Protein AF-A0A5C4U6T6-F1 (afdb_monomer_lite)

Foldseek 3Di:
DDDDDDDLLLVVCLVPVVVLLVVVVVLAPDPLQEDDPDPPRFFDWDFADQDPHAIKIKGKHKYFDDPVQQVQQVVVVWPAGFGIKIKIKIAGPVQAFDDVSNVLSSVCNNQPVVQCQQWDWDDDGGIIMIIGTAHPVRHGTHGDNVSCPPVNPD

Sequence (154 aa):
MNAPQAVNLPYYLTETYHEELARLRSIIPHPRSLARAQASWRPPVVTLPKVQHQGLRASVTRHRVGPRARAIVHGYGEEELPAYVIAIRMTDPLGARVDTDVAEGWVRALLGNSQVECVHVIGERHAPTFVWLADANYQPLRSPASLFAHASAA

Radius of gyration: 15.63 Å; chains: 1; bounding box: 45×37×40 Å

Organism: NCBI:txid1448266

Secondary structure (DSSP, 8-state):
----TT--HHHHHHHH-HHHHHHHHHHTTSTTTB--S-TT----EEEPPPBTTB--EEEEEEEEPPHHHHHHHHHTT--S---EEEEEEEE-TTSPP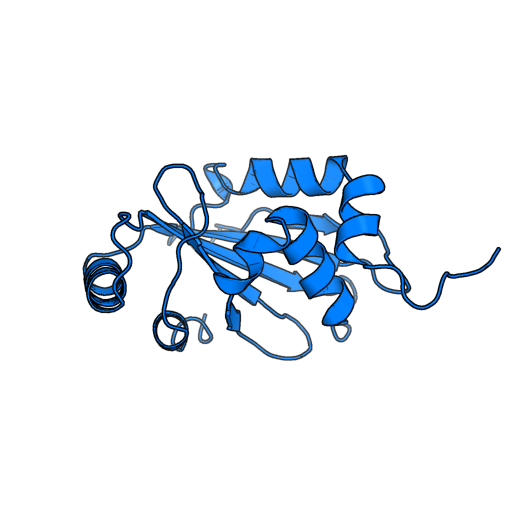PPHHHHHHHHHHHH-TTTGGG-EEES-TT--EEEEEE-TT--EE---GGGGTTGGG-

Structure (mmCIF, N/CA/C/O backbone):
data_AF-A0A5C4U6T6-F1
#
_entry.id   AF-A0A5C4U6T6-F1
#
loop_
_atom_site.group_PDB
_atom_site.id
_atom_site.type_symbol
_atom_site.label_atom_id
_atom_site.label_alt_id
_atom_site.label_comp_id
_atom_site.label_asym_id
_atom_site.label_entity_id
_atom_site.label_seq_id
_atom_site.pdbx_PDB_ins_code
_atom_site.Cartn_x
_atom_site.Cartn_y
_atom_site.Cartn_z
_atom_site.occupancy
_atom_site.B_iso_or_equiv
_atom_site.auth_seq_id
_atom_site.auth_comp_id
_atom_site.auth_asym_id
_atom_site.auth_atom_id
_atom_site.pdbx_PDB_model_num
ATOM 1 N N . MET A 1 1 ? 27.561 -14.707 -13.278 1.00 34.94 1 MET A N 1
ATOM 2 C CA . MET A 1 1 ? 27.725 -15.279 -11.924 1.00 34.94 1 MET A CA 1
ATOM 3 C C . MET A 1 1 ? 26.343 -15.527 -11.351 1.00 34.94 1 MET A C 1
ATOM 5 O O . MET A 1 1 ? 25.449 -14.736 -11.616 1.00 34.94 1 MET A O 1
ATOM 9 N N . ASN A 1 2 ? 26.178 -16.690 -10.728 1.00 33.69 2 ASN A N 1
ATOM 10 C CA . ASN A 1 2 ? 24.938 -17.458 -10.600 1.00 33.69 2 ASN A CA 1
ATOM 11 C C . ASN A 1 2 ? 23.784 -16.703 -9.930 1.00 33.69 2 ASN A C 1
ATOM 13 O O . ASN A 1 2 ? 23.969 -16.117 -8.870 1.00 33.69 2 ASN A O 1
ATOM 17 N N . ALA A 1 3 ? 22.594 -16.776 -10.531 1.00 37.38 3 ALA A N 1
ATOM 18 C CA . ALA A 1 3 ? 21.348 -16.407 -9.873 1.00 37.38 3 ALA A CA 1
ATOM 19 C C . ALA A 1 3 ? 21.047 -17.471 -8.803 1.00 37.38 3 ALA A C 1
ATOM 21 O O . ALA A 1 3 ? 20.860 -18.637 -9.161 1.00 37.38 3 ALA A O 1
ATOM 22 N N . PRO A 1 4 ? 21.045 -17.133 -7.507 1.00 40.94 4 PRO A N 1
ATOM 23 C CA . PRO A 1 4 ? 20.735 -18.111 -6.477 1.00 40.94 4 PRO A CA 1
ATOM 24 C C . PRO A 1 4 ? 19.238 -18.463 -6.531 1.00 40.94 4 PRO A C 1
ATOM 26 O O . PRO A 1 4 ? 18.369 -17.639 -6.241 1.00 40.94 4 PRO A O 1
ATOM 29 N N . GLN A 1 5 ? 18.939 -19.701 -6.930 1.00 46.56 5 GLN A N 1
ATOM 30 C CA . GLN A 1 5 ? 17.623 -20.315 -6.759 1.00 46.56 5 GLN A CA 1
ATOM 31 C C . GLN A 1 5 ? 17.370 -20.545 -5.256 1.00 46.56 5 GLN A C 1
ATOM 33 O O . GLN A 1 5 ? 18.228 -21.080 -4.559 1.00 46.56 5 GLN A O 1
ATOM 38 N N . ALA A 1 6 ? 16.187 -20.120 -4.795 1.00 48.75 6 ALA A N 1
ATOM 39 C CA . ALA A 1 6 ? 15.666 -20.145 -3.418 1.00 48.75 6 ALA A CA 1
ATOM 40 C C . ALA A 1 6 ? 16.250 -19.127 -2.413 1.00 48.75 6 ALA A C 1
ATOM 42 O O . ALA A 1 6 ? 16.320 -19.386 -1.213 1.00 48.75 6 ALA A O 1
ATOM 43 N N . VAL A 1 7 ? 16.610 -17.924 -2.862 1.00 59.38 7 VAL A N 1
ATOM 44 C CA . VAL A 1 7 ? 16.781 -16.794 -1.935 1.00 59.38 7 VAL A CA 1
ATOM 45 C C . VAL A 1 7 ? 15.422 -16.405 -1.361 1.00 59.38 7 VAL A C 1
ATOM 47 O O . VAL A 1 7 ? 14.477 -16.185 -2.115 1.00 59.38 7 VAL A O 1
ATOM 50 N N . ASN A 1 8 ? 15.331 -16.292 -0.031 1.00 85.44 8 ASN A N 1
ATOM 51 C CA . ASN A 1 8 ? 14.238 -15.591 0.642 1.00 85.44 8 ASN A CA 1
ATOM 52 C C . ASN A 1 8 ? 14.223 -14.150 0.110 1.00 85.44 8 ASN A C 1
ATOM 54 O O . ASN A 1 8 ? 14.974 -13.296 0.579 1.00 85.44 8 ASN A O 1
ATOM 58 N N . LEU A 1 9 ? 13.441 -13.917 -0.944 1.00 90.31 9 LEU A N 1
ATOM 59 C CA . LEU A 1 9 ? 13.453 -12.675 -1.703 1.00 90.31 9 LEU A CA 1
ATOM 60 C C . LEU A 1 9 ? 13.256 -11.440 -0.804 1.00 90.31 9 LEU A C 1
ATOM 62 O O . LEU A 1 9 ? 14.061 -10.520 -0.924 1.00 90.31 9 LEU A O 1
ATO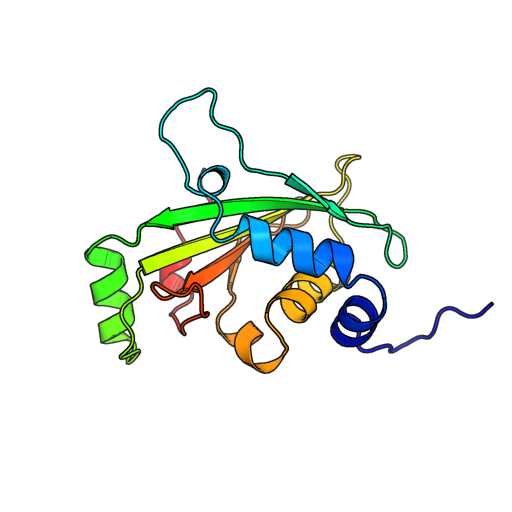M 66 N N . PRO A 1 10 ? 12.308 -11.426 0.156 1.00 91.94 10 PRO A N 1
ATOM 67 C CA . PRO A 1 10 ? 12.206 -10.353 1.146 1.00 91.94 10 PRO A CA 1
ATOM 68 C C . PRO A 1 10 ? 13.513 -10.043 1.890 1.00 91.94 10 PRO A C 1
ATOM 70 O O . PRO A 1 10 ? 13.862 -8.876 2.066 1.00 91.94 10 PRO A O 1
ATOM 73 N N . TYR A 1 11 ? 14.252 -11.074 2.311 1.00 91.88 11 TYR A N 1
ATOM 74 C CA . TYR A 1 11 ? 15.529 -10.899 3.006 1.00 91.88 11 TYR A CA 1
ATOM 75 C C . TYR A 1 11 ? 16.573 -10.255 2.088 1.00 91.88 11 TYR A C 1
ATOM 77 O O . TYR A 1 11 ? 17.160 -9.237 2.441 1.00 91.88 11 TYR A O 1
ATOM 85 N N . TYR A 1 12 ? 16.728 -10.768 0.866 1.00 92.94 12 TYR A N 1
ATOM 86 C CA . TYR A 1 12 ? 17.643 -10.182 -0.118 1.00 92.94 12 TYR A CA 1
ATOM 87 C C . TYR A 1 12 ? 17.315 -8.728 -0.451 1.00 92.94 12 TYR A C 1
ATOM 89 O O . TYR A 1 12 ? 18.223 -7.903 -0.546 1.00 92.94 12 TYR A O 1
ATOM 97 N N . LEU A 1 13 ? 16.029 -8.401 -0.597 1.00 95.00 13 LEU A N 1
ATOM 98 C CA . LEU A 1 13 ? 15.591 -7.029 -0.840 1.00 95.00 13 LEU A CA 1
ATOM 99 C C . LEU A 1 13 ? 15.922 -6.111 0.339 1.00 95.00 13 LEU A C 1
ATOM 101 O O . LEU A 1 13 ? 16.357 -4.984 0.120 1.00 95.00 13 LEU A O 1
ATOM 105 N N . THR A 1 14 ? 15.752 -6.604 1.568 1.00 93.94 14 THR A N 1
ATOM 106 C CA . THR A 1 14 ? 16.069 -5.860 2.797 1.00 93.94 14 THR A CA 1
ATOM 107 C C . THR A 1 14 ? 17.555 -5.523 2.884 1.00 93.94 14 THR A C 1
ATOM 109 O O . THR A 1 14 ? 17.899 -4.375 3.159 1.00 93.94 14 THR A O 1
ATOM 112 N N . GLU A 1 15 ? 18.420 -6.494 2.590 1.00 93.75 15 GLU A N 1
ATOM 113 C CA . GLU A 1 15 ? 19.877 -6.320 2.627 1.00 93.75 15 GLU A CA 1
ATOM 114 C C . GLU A 1 15 ? 20.400 -5.458 1.466 1.00 93.75 15 GLU A C 1
ATOM 116 O O . GLU A 1 15 ? 21.317 -4.657 1.633 1.00 93.75 15 GLU A O 1
ATOM 121 N N . THR A 1 16 ? 19.812 -5.599 0.274 1.00 95.88 16 THR A N 1
ATOM 122 C CA . THR A 1 16 ? 20.366 -5.002 -0.954 1.00 95.88 16 THR A CA 1
ATOM 123 C C . THR A 1 16 ? 19.811 -3.608 -1.243 1.00 95.88 16 THR A C 1
ATOM 125 O O . THR A 1 16 ? 20.555 -2.733 -1.677 1.00 95.88 16 THR A O 1
ATOM 128 N N . TYR A 1 17 ? 18.517 -3.378 -1.000 1.00 96.19 17 TYR A N 1
ATOM 129 C CA . TYR A 1 17 ? 17.790 -2.185 -1.461 1.00 96.19 17 TYR A CA 1
ATOM 130 C C . TYR A 1 17 ? 17.222 -1.364 -0.298 1.00 96.19 17 TYR A C 1
ATOM 132 O O . TYR A 1 17 ? 16.049 -0.974 -0.264 1.00 96.19 17 TYR A O 1
ATOM 140 N N . HIS A 1 18 ? 18.069 -1.123 0.702 1.00 94.88 18 HIS A N 1
ATOM 141 C CA . HIS A 1 18 ? 17.706 -0.402 1.919 1.00 94.88 18 HIS A CA 1
ATOM 142 C C . HIS A 1 18 ? 17.252 1.041 1.643 1.00 94.88 18 HIS A C 1
ATOM 144 O O . HIS A 1 18 ? 16.343 1.531 2.318 1.00 94.88 18 HIS A O 1
ATOM 150 N N . GLU A 1 19 ? 17.822 1.716 0.640 1.00 96.31 19 GLU A N 1
ATOM 151 C CA . GLU A 1 19 ? 17.445 3.087 0.277 1.00 96.31 19 GLU A CA 1
ATOM 152 C C . GLU A 1 19 ? 16.027 3.162 -0.301 1.00 96.31 19 GLU A C 1
ATOM 154 O O . GLU A 1 19 ? 15.244 4.045 0.067 1.00 96.31 19 GLU A O 1
ATOM 159 N N . GLU A 1 20 ? 15.654 2.233 -1.180 1.00 96.94 20 GLU A N 1
ATOM 160 C CA . GLU A 1 20 ? 14.315 2.180 -1.765 1.00 96.94 20 GLU A CA 1
ATOM 161 C C . GLU A 1 20 ? 13.261 1.800 -0.731 1.00 96.94 20 GLU A C 1
ATOM 163 O O . GLU A 1 20 ? 12.180 2.400 -0.703 1.00 96.94 20 GLU A O 1
ATOM 168 N N . LEU A 1 21 ? 13.590 0.870 0.167 1.00 97.19 21 LEU A N 1
ATOM 169 C CA . LEU A 1 21 ? 12.733 0.533 1.300 1.00 97.19 21 LEU A CA 1
ATOM 170 C C . LEU A 1 21 ? 12.569 1.730 2.245 1.00 97.19 21 LEU A C 1
ATOM 172 O O . LEU A 1 21 ? 11.444 2.051 2.626 1.00 97.19 21 LEU A O 1
ATOM 176 N N . ALA A 1 22 ? 13.644 2.454 2.570 1.00 96.31 22 ALA A N 1
ATOM 177 C CA . ALA A 1 22 ? 13.572 3.678 3.373 1.00 96.31 22 ALA A CA 1
ATOM 178 C C . ALA A 1 22 ? 12.738 4.774 2.685 1.00 96.31 22 ALA A C 1
ATOM 180 O O . ALA A 1 22 ? 11.952 5.480 3.330 1.00 96.31 22 ALA A O 1
ATOM 181 N N . ARG A 1 23 ? 12.835 4.888 1.356 1.00 97.00 23 ARG A N 1
ATOM 182 C CA . ARG A 1 23 ? 12.013 5.810 0.564 1.00 97.00 23 ARG A CA 1
ATOM 183 C C . ARG A 1 23 ? 10.534 5.431 0.612 1.00 97.00 23 ARG A C 1
ATOM 185 O O . ARG A 1 23 ? 9.700 6.301 0.848 1.00 97.00 23 ARG A O 1
ATOM 192 N N . LEU A 1 24 ? 10.194 4.153 0.449 1.00 97.06 24 LEU A N 1
ATOM 193 C CA . LEU A 1 24 ? 8.815 3.678 0.596 1.00 97.06 24 LEU A CA 1
ATOM 194 C C . LEU A 1 24 ? 8.274 3.944 2.008 1.00 97.06 24 LEU A C 1
ATOM 196 O O . LEU A 1 24 ? 7.189 4.516 2.140 1.00 97.06 24 LEU A O 1
ATOM 200 N N . ARG A 1 25 ? 9.050 3.618 3.053 1.00 96.12 25 ARG A N 1
ATOM 201 C CA . ARG A 1 25 ? 8.677 3.878 4.457 1.00 96.12 25 ARG A CA 1
ATOM 202 C C . ARG A 1 25 ? 8.423 5.358 4.716 1.00 96.12 25 ARG A C 1
ATOM 204 O O . ARG A 1 25 ? 7.425 5.690 5.345 1.00 96.12 25 ARG A O 1
ATOM 211 N N . SER A 1 26 ? 9.273 6.250 4.206 1.00 97.19 26 SER A N 1
ATOM 212 C CA . SER A 1 26 ? 9.117 7.699 4.416 1.00 97.19 26 SER A CA 1
ATOM 213 C C . SER A 1 26 ? 7.938 8.306 3.645 1.00 97.19 26 SER A C 1
ATOM 215 O O . SER A 1 26 ? 7.359 9.301 4.086 1.00 97.19 26 SER A O 1
ATOM 217 N N . ILE A 1 27 ? 7.518 7.697 2.531 1.00 97.44 27 ILE A N 1
ATOM 218 C CA . ILE A 1 27 ? 6.351 8.149 1.763 1.00 97.44 27 ILE A CA 1
ATOM 219 C C . ILE A 1 27 ? 5.031 7.853 2.483 1.00 97.44 27 ILE A C 1
ATOM 221 O O . ILE A 1 27 ? 4.104 8.659 2.379 1.00 97.44 27 ILE A O 1
ATOM 225 N N . ILE A 1 28 ? 4.924 6.742 3.218 1.00 97.00 28 ILE A N 1
ATOM 226 C CA . ILE A 1 28 ? 3.695 6.360 3.936 1.00 97.00 28 ILE A CA 1
ATOM 227 C C . ILE A 1 28 ? 3.158 7.506 4.819 1.00 97.00 28 ILE A C 1
ATOM 229 O O . ILE A 1 28 ? 2.022 7.936 4.586 1.00 97.00 28 ILE A O 1
ATOM 233 N N . PRO A 1 29 ? 3.934 8.083 5.759 1.00 97.12 29 PRO A N 1
ATOM 234 C CA . PRO A 1 29 ? 3.467 9.181 6.602 1.00 97.12 29 PRO A CA 1
ATOM 235 C C . PRO A 1 29 ? 3.399 10.532 5.875 1.00 97.12 29 PRO A C 1
ATOM 237 O O . PRO A 1 29 ? 2.794 11.479 6.388 1.00 97.12 29 PRO A O 1
ATOM 240 N N . HIS A 1 30 ? 3.982 10.652 4.679 1.00 96.50 30 HIS A N 1
ATOM 241 C CA . HIS A 1 30 ? 4.085 11.918 3.959 1.00 96.50 30 HIS A CA 1
ATOM 242 C C . HIS A 1 30 ? 2.698 12.499 3.594 1.00 96.50 30 HIS A C 1
ATOM 244 O O . HIS A 1 30 ? 1.780 11.762 3.225 1.00 96.50 30 HIS A O 1
ATOM 250 N N . PRO A 1 31 ? 2.476 13.829 3.619 1.00 94.44 31 PRO A N 1
ATOM 251 C CA . PRO A 1 31 ? 1.172 14.418 3.275 1.00 94.44 31 PRO A CA 1
ATOM 252 C C . PRO A 1 31 ? 0.688 14.139 1.844 1.00 94.44 31 PRO A C 1
ATOM 254 O O . PRO A 1 31 ? -0.504 14.251 1.564 1.00 94.44 31 PRO A O 1
ATOM 257 N N . ARG A 1 32 ? 1.603 13.799 0.925 1.00 94.44 32 ARG A N 1
ATOM 258 C CA . ARG A 1 32 ? 1.259 13.461 -0.470 1.00 94.44 32 ARG A CA 1
ATOM 259 C C . ARG A 1 32 ? 0.639 12.077 -0.628 1.00 94.44 32 ARG A C 1
ATOM 261 O O . ARG A 1 32 ? -0.099 11.900 -1.590 1.00 94.44 32 ARG A O 1
ATOM 268 N N . SER A 1 33 ? 0.922 11.129 0.268 1.00 96.38 33 SER A N 1
ATOM 269 C CA . SER A 1 33 ? 0.291 9.805 0.211 1.00 96.38 33 SER A CA 1
ATOM 270 C C . SER A 1 33 ? -1.189 9.877 0.585 1.00 96.38 33 SER A C 1
ATOM 272 O O . SER A 1 33 ? -1.966 9.043 0.136 1.00 96.38 33 SER A O 1
ATOM 274 N N . LEU A 1 34 ? -1.599 10.877 1.381 1.00 97.06 34 LEU A N 1
ATOM 275 C CA . LEU A 1 34 ? -2.992 11.051 1.776 1.00 97.06 34 LEU A CA 1
ATOM 276 C C . LEU A 1 34 ? -3.844 11.407 0.558 1.00 97.06 34 LEU A C 1
ATOM 278 O O . LEU A 1 34 ? -3.665 12.478 -0.031 1.00 97.06 34 LEU A O 1
ATOM 282 N N . ALA A 1 35 ? -4.768 10.511 0.215 1.00 94.25 35 ALA A N 1
ATOM 283 C CA . ALA A 1 35 ? -5.663 10.666 -0.916 1.00 94.25 35 ALA A CA 1
ATOM 284 C C . ALA A 1 35 ? -6.527 11.919 -0.781 1.00 94.25 35 ALA A C 1
ATOM 286 O O . ALA A 1 35 ? -7.043 12.237 0.295 1.00 94.25 35 ALA A O 1
ATOM 287 N N . ARG A 1 36 ? -6.675 12.637 -1.894 1.00 91.75 36 ARG A N 1
ATOM 288 C CA . ARG A 1 36 ? -7.449 13.877 -1.978 1.00 91.75 36 ARG A CA 1
ATOM 289 C C . ARG A 1 36 ? -8.500 13.734 -3.065 1.00 91.75 36 ARG A C 1
ATOM 291 O O . ARG A 1 36 ? -8.224 13.161 -4.110 1.00 91.75 36 ARG A O 1
ATOM 298 N N . ALA A 1 37 ? -9.669 14.328 -2.843 1.00 86.62 37 ALA A N 1
ATOM 299 C CA . ALA A 1 37 ? -10.765 14.322 -3.813 1.00 86.62 37 ALA A CA 1
ATOM 300 C C . ALA A 1 37 ? -10.484 15.167 -5.075 1.00 86.62 37 ALA A C 1
ATOM 302 O O . ALA A 1 37 ? -11.246 15.131 -6.033 1.00 86.62 37 ALA A O 1
ATOM 303 N N . GLN A 1 38 ? -9.405 15.955 -5.087 1.00 91.00 38 GLN A N 1
ATOM 304 C CA . GLN A 1 38 ? -9.066 16.818 -6.213 1.00 91.00 38 GLN A CA 1
ATOM 305 C C . GLN A 1 38 ? -8.588 15.997 -7.421 1.00 91.00 38 GLN A C 1
ATOM 307 O O . GLN A 1 38 ? -7.636 15.229 -7.311 1.00 91.00 38 GLN A O 1
ATOM 312 N N . ALA A 1 39 ? -9.165 16.244 -8.600 1.00 83.56 39 ALA A N 1
ATOM 313 C CA . ALA A 1 39 ? -8.864 15.504 -9.833 1.00 83.56 39 ALA A CA 1
ATOM 314 C C . ALA A 1 39 ? -7.389 15.564 -10.288 1.00 83.56 39 ALA A C 1
ATOM 316 O O . ALA A 1 39 ? -6.903 14.662 -10.971 1.00 83.56 39 ALA A O 1
ATOM 317 N N . SER A 1 40 ? -6.651 16.616 -9.922 1.00 90.06 40 SER A N 1
ATOM 318 C CA . SER A 1 40 ? -5.221 16.761 -10.233 1.00 90.06 40 SER A CA 1
ATOM 319 C C . SER A 1 40 ? -4.306 16.000 -9.273 1.00 90.06 40 SER A C 1
ATOM 321 O O . SER A 1 40 ? -3.111 15.872 -9.546 1.00 90.06 40 SER A O 1
ATOM 323 N N . TRP A 1 41 ? -4.829 15.494 -8.152 1.00 92.25 41 TRP A N 1
ATOM 324 C CA . TRP A 1 41 ? -4.016 14.760 -7.195 1.00 92.25 41 TRP A CA 1
ATOM 325 C C . TRP A 1 41 ? -3.486 13.469 -7.827 1.00 92.25 41 TRP A C 1
ATOM 327 O O . TRP A 1 41 ? -4.178 12.772 -8.573 1.00 92.25 41 TRP A O 1
ATOM 337 N N . ARG A 1 42 ? -2.216 13.174 -7.553 1.00 92.44 42 ARG A N 1
ATOM 338 C CA . ARG A 1 42 ? -1.536 11.956 -7.990 1.00 92.44 42 ARG A CA 1
ATOM 339 C C . ARG A 1 42 ? -0.773 11.369 -6.808 1.00 92.44 42 ARG A C 1
ATOM 341 O O . ARG A 1 42 ? -0.117 12.135 -6.089 1.00 92.44 42 ARG A O 1
ATOM 348 N N . PRO A 1 43 ? -0.821 10.042 -6.621 1.00 94.81 43 PRO A N 1
ATOM 349 C CA . PRO A 1 43 ? -0.066 9.398 -5.564 1.00 94.81 43 PRO A CA 1
ATOM 350 C C . PRO A 1 43 ? 1.443 9.570 -5.784 1.00 94.81 43 PRO A C 1
ATOM 352 O O . PRO A 1 43 ? 1.898 9.611 -6.931 1.00 94.81 43 PRO A O 1
ATOM 355 N N . PRO A 1 44 ? 2.248 9.677 -4.714 1.00 97.44 44 PRO A N 1
ATOM 356 C CA . PRO A 1 44 ? 3.693 9.530 -4.818 1.00 97.44 44 PRO A CA 1
ATOM 357 C C . PRO A 1 44 ? 4.048 8.140 -5.364 1.00 97.44 44 PRO A C 1
ATOM 359 O O . PRO A 1 44 ? 3.434 7.140 -4.989 1.00 97.44 44 PRO A O 1
ATOM 362 N N . VAL A 1 45 ? 5.049 8.095 -6.244 1.00 97.44 45 VAL A N 1
ATOM 363 C CA . VAL A 1 45 ? 5.519 6.873 -6.902 1.00 97.44 45 VAL A CA 1
ATOM 364 C C . VAL A 1 45 ? 7.004 6.685 -6.624 1.00 97.44 45 VAL A C 1
ATOM 366 O O . VAL A 1 45 ? 7.781 7.632 -6.746 1.00 97.44 45 VAL A O 1
ATOM 369 N N . VAL A 1 46 ? 7.395 5.458 -6.292 1.00 97.38 46 VAL A N 1
ATOM 370 C CA . VAL A 1 46 ? 8.792 5.020 -6.246 1.00 97.38 46 VAL A CA 1
ATOM 371 C C . VAL A 1 46 ? 9.039 4.080 -7.416 1.00 97.38 46 VAL A C 1
ATOM 373 O O . VAL A 1 46 ? 8.313 3.104 -7.593 1.00 97.38 46 VAL A O 1
ATOM 376 N N . THR A 1 47 ? 10.060 4.371 -8.216 1.00 97.19 47 THR A N 1
ATOM 377 C CA . THR A 1 47 ? 10.603 3.395 -9.165 1.00 97.19 47 THR A CA 1
ATOM 378 C C . THR A 1 47 ? 11.515 2.455 -8.393 1.00 97.19 47 THR A C 1
ATOM 380 O O . THR A 1 47 ? 12.454 2.914 -7.746 1.00 97.19 47 THR A O 1
ATOM 383 N N . LEU A 1 48 ? 11.214 1.166 -8.450 1.00 97.19 48 LEU A N 1
ATOM 384 C CA . LEU A 1 48 ? 11.974 0.106 -7.811 1.00 97.19 48 LEU A CA 1
ATOM 385 C C . LEU A 1 48 ? 13.006 -0.457 -8.797 1.00 97.19 48 LEU A C 1
ATOM 387 O O . LEU A 1 48 ? 12.728 -0.526 -10.002 1.00 97.19 48 LEU A O 1
ATOM 391 N N . PRO A 1 49 ? 14.192 -0.856 -8.311 1.00 95.69 49 PRO A N 1
ATOM 392 C CA . PRO A 1 49 ? 15.220 -1.450 -9.143 1.00 95.69 49 PRO A CA 1
ATOM 393 C C . PRO A 1 49 ? 14.734 -2.759 -9.757 1.00 95.69 49 PRO A C 1
ATOM 395 O O . PRO A 1 49 ? 13.790 -3.399 -9.286 1.00 95.69 49 PRO A O 1
ATOM 398 N N . LYS A 1 50 ? 15.396 -3.155 -10.843 1.00 94.75 50 LYS A N 1
ATOM 399 C CA . LYS A 1 50 ? 15.111 -4.418 -11.512 1.00 94.75 50 LYS A CA 1
ATOM 400 C C . LYS A 1 50 ? 15.575 -5.571 -10.629 1.00 94.75 50 LYS A C 1
ATOM 402 O O . LYS A 1 50 ? 16.769 -5.715 -10.384 1.00 94.75 50 LYS A O 1
ATOM 407 N N . VAL A 1 51 ? 14.631 -6.400 -10.208 1.00 92.25 51 VAL A N 1
ATOM 408 C CA . VAL A 1 51 ? 14.877 -7.598 -9.404 1.00 92.25 51 VAL A CA 1
ATOM 409 C C . VAL A 1 51 ? 14.454 -8.804 -10.226 1.00 92.25 51 VAL A C 1
ATOM 411 O O . VAL A 1 51 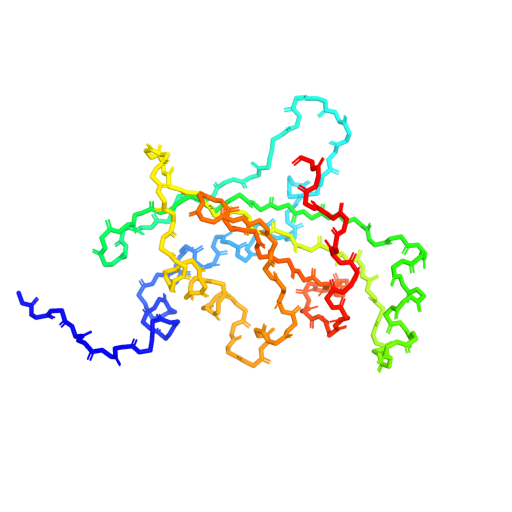? 13.396 -8.786 -10.854 1.00 92.25 51 VAL A O 1
ATOM 414 N N . GLN A 1 52 ? 15.319 -9.821 -10.277 1.00 85.19 52 GLN A N 1
ATOM 415 C CA . GLN A 1 52 ? 15.248 -10.913 -11.253 1.00 85.19 52 GLN A CA 1
ATOM 416 C C . GLN A 1 52 ? 15.186 -10.357 -12.690 1.00 85.19 52 GLN A C 1
ATOM 418 O O . GLN A 1 52 ? 16.215 -10.010 -13.275 1.00 85.19 52 GLN A O 1
ATOM 423 N N . HIS A 1 53 ? 13.981 -10.191 -13.240 1.00 84.06 53 HIS A N 1
ATOM 424 C CA . HIS A 1 53 ? 13.751 -9.711 -14.601 1.00 84.06 53 HIS A CA 1
ATOM 425 C C . HIS A 1 53 ? 12.824 -8.495 -14.695 1.00 84.06 53 HIS A C 1
ATOM 427 O O . HIS A 1 53 ? 12.612 -8.009 -15.807 1.00 84.06 53 HIS A O 1
ATOM 433 N N . GLN A 1 54 ? 12.343 -7.951 -13.573 1.00 88.69 54 GLN A N 1
ATOM 434 C CA . GLN A 1 54 ? 11.330 -6.898 -13.583 1.00 88.69 54 GLN A CA 1
ATOM 435 C C . GLN A 1 54 ? 11.680 -5.724 -12.665 1.00 88.69 54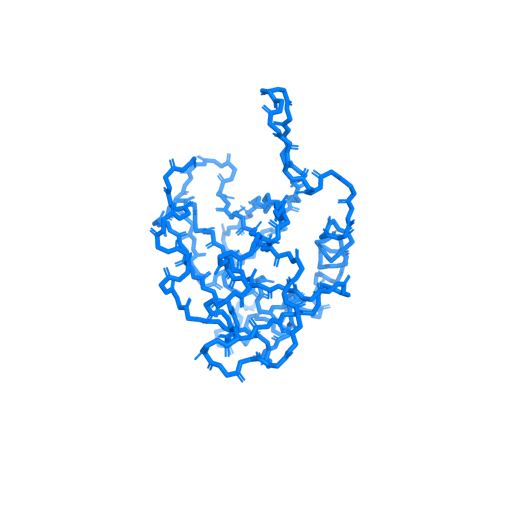 GLN A C 1
ATOM 437 O O . GLN A 1 54 ? 12.044 -5.904 -11.506 1.00 88.69 54 GLN A O 1
ATOM 442 N N . GL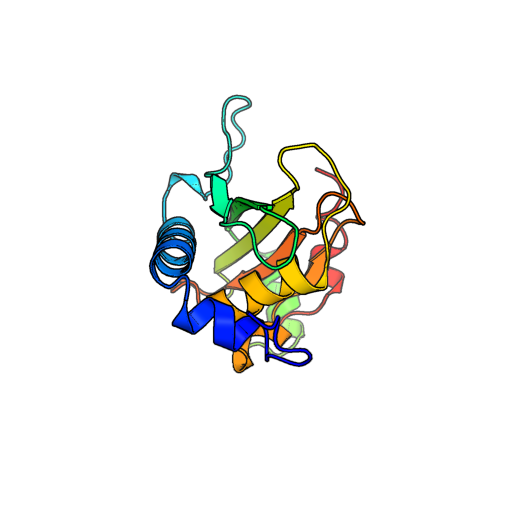Y A 1 55 ? 11.579 -4.508 -13.208 1.00 93.81 55 GLY A N 1
ATOM 443 C CA . GLY A 1 55 ? 11.585 -3.267 -12.432 1.00 93.81 55 GLY A CA 1
ATOM 444 C C . GLY A 1 55 ? 10.156 -2.763 -12.292 1.00 93.81 55 GLY A C 1
ATOM 445 O O . GLY A 1 55 ? 9.427 -2.717 -13.279 1.00 93.81 55 GLY A O 1
ATOM 446 N N . LEU A 1 56 ? 9.749 -2.404 -11.079 1.00 97.06 56 LEU A N 1
ATOM 447 C CA . LEU A 1 56 ? 8.368 -2.034 -10.771 1.00 97.06 56 LEU A CA 1
ATOM 448 C C . LEU A 1 56 ? 8.246 -0.550 -10.419 1.00 97.06 56 LEU A C 1
ATOM 450 O O . LEU A 1 56 ? 9.209 0.115 -10.048 1.00 97.06 56 LEU A O 1
ATOM 454 N N . ARG A 1 57 ? 7.031 -0.018 -10.503 1.00 97.75 57 ARG A N 1
ATOM 455 C CA . ARG A 1 57 ? 6.630 1.260 -9.909 1.00 97.75 57 ARG A CA 1
ATOM 456 C C . ARG A 1 57 ? 5.641 0.999 -8.789 1.00 97.75 57 ARG A C 1
ATOM 458 O O . ARG A 1 57 ? 4.590 0.411 -9.033 1.00 97.75 57 ARG A O 1
ATOM 465 N N . ALA A 1 58 ? 5.967 1.493 -7.603 1.00 97.94 58 ALA A N 1
ATOM 466 C CA . ALA A 1 58 ? 5.132 1.438 -6.416 1.00 97.94 58 ALA A CA 1
ATOM 467 C C . ALA A 1 58 ? 4.464 2.798 -6.198 1.00 97.94 58 ALA A C 1
ATOM 469 O O . ALA A 1 58 ? 5.128 3.763 -5.813 1.00 97.94 58 ALA A O 1
ATOM 470 N N . SER A 1 59 ? 3.160 2.899 -6.447 1.00 97.62 59 SER A N 1
ATOM 471 C CA . SER A 1 59 ? 2.377 4.080 -6.072 1.00 97.62 59 SER A CA 1
ATOM 472 C C . SER A 1 59 ? 1.774 3.887 -4.687 1.00 97.62 59 SER A C 1
ATOM 474 O O . SER A 1 59 ? 1.066 2.902 -4.467 1.00 97.62 59 SER A O 1
ATOM 476 N N . VAL A 1 60 ? 2.028 4.826 -3.778 1.00 97.88 60 VAL A N 1
ATOM 477 C CA . VAL A 1 60 ? 1.601 4.733 -2.376 1.00 97.88 60 VAL A CA 1
ATOM 478 C C . VAL A 1 60 ? 0.433 5.675 -2.123 1.00 97.88 60 VAL A C 1
ATOM 480 O O . VAL A 1 60 ? 0.511 6.876 -2.391 1.00 97.88 60 VAL A O 1
ATOM 483 N N . THR A 1 61 ? -0.637 5.136 -1.558 1.00 97.69 61 THR A N 1
ATOM 484 C CA . THR A 1 61 ? -1.824 5.884 -1.145 1.00 97.69 61 THR A CA 1
ATOM 485 C C . THR A 1 61 ? -2.169 5.563 0.295 1.00 97.69 61 THR A C 1
ATOM 487 O O . THR A 1 61 ? -1.903 4.467 0.786 1.00 97.69 61 THR A O 1
ATOM 490 N N . ARG A 1 62 ? -2.767 6.529 0.987 1.00 96.75 62 ARG A N 1
ATOM 491 C CA . ARG A 1 62 ? -3.417 6.295 2.269 1.00 96.75 62 ARG A CA 1
ATOM 492 C C . ARG A 1 62 ? -4.746 7.022 2.353 1.00 96.75 62 ARG A C 1
ATOM 494 O O . ARG A 1 62 ? -4.891 8.139 1.854 1.00 96.75 62 ARG A O 1
ATOM 501 N N . HIS A 1 63 ? -5.682 6.414 3.063 1.00 95.56 63 HIS A N 1
ATOM 502 C CA . HIS A 1 63 ? -6.988 6.979 3.378 1.00 95.56 63 HIS A CA 1
ATOM 503 C C . HIS A 1 63 ? -7.174 6.999 4.889 1.00 95.56 63 HIS A C 1
ATOM 505 O O . HIS A 1 63 ? -6.671 6.123 5.587 1.00 95.56 63 HIS A O 1
ATOM 511 N N . ARG A 1 64 ? -7.900 7.991 5.411 1.00 95.81 64 ARG A N 1
ATOM 512 C CA . ARG A 1 64 ? -8.304 7.979 6.822 1.00 95.81 64 ARG A CA 1
ATOM 513 C C . ARG A 1 64 ? -9.405 6.946 7.018 1.00 95.81 64 ARG A C 1
ATOM 515 O O . ARG A 1 64 ? -10.344 6.884 6.227 1.00 95.81 64 ARG A O 1
ATOM 522 N N . VAL A 1 65 ? -9.295 6.166 8.084 1.00 94.75 65 VAL A N 1
ATOM 523 C CA . VAL A 1 65 ? -10.293 5.158 8.442 1.00 94.75 65 VAL A CA 1
ATOM 524 C C . VAL A 1 65 ? -11.525 5.857 9.010 1.00 94.75 65 VAL A C 1
ATOM 526 O O . VAL A 1 65 ? -11.434 6.630 9.964 1.00 94.75 65 VAL A O 1
ATOM 529 N N . GLY A 1 66 ? -12.683 5.582 8.409 1.00 91.81 66 GLY A N 1
ATOM 530 C CA . GLY A 1 66 ? -13.975 6.079 8.877 1.00 91.81 66 GLY A CA 1
ATOM 531 C C . GLY A 1 66 ? -14.607 5.205 9.974 1.00 91.81 66 GLY A C 1
ATOM 532 O O . GLY A 1 66 ? -14.152 4.085 10.220 1.00 91.81 66 GLY A O 1
ATOM 533 N N . PRO A 1 67 ? -15.708 5.666 10.598 1.00 89.50 67 PRO A N 1
ATOM 534 C CA . PRO A 1 67 ? -16.355 4.969 11.716 1.00 8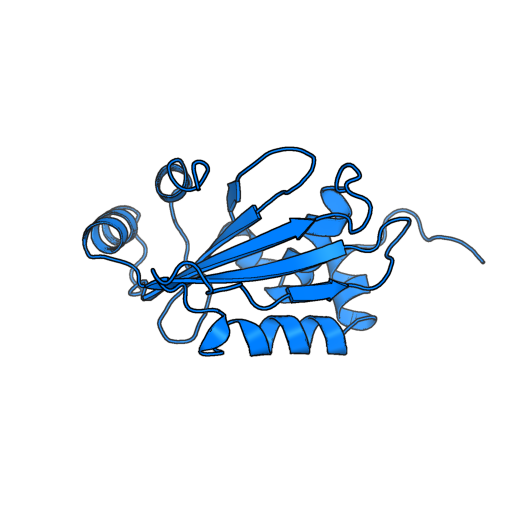9.50 67 PRO A CA 1
ATOM 535 C C . PRO A 1 67 ? -16.773 3.523 11.409 1.00 89.50 67 PRO A C 1
ATOM 537 O O . PRO A 1 67 ? -16.609 2.643 12.248 1.00 89.50 67 PRO A O 1
ATOM 540 N N . ARG A 1 68 ? -17.251 3.248 10.187 1.00 88.06 68 ARG A N 1
ATOM 541 C CA . ARG A 1 68 ? -17.674 1.898 9.773 1.00 88.06 68 ARG A CA 1
ATOM 542 C C . ARG A 1 68 ? -16.523 0.893 9.786 1.00 88.06 68 ARG A C 1
ATOM 544 O O . ARG A 1 68 ? -16.684 -0.210 10.289 1.00 88.06 68 ARG A O 1
ATOM 551 N N . ALA A 1 69 ? -15.372 1.272 9.235 1.00 87.38 69 ALA A N 1
ATOM 552 C CA . ALA A 1 69 ? -14.202 0.401 9.205 1.00 87.38 69 ALA A CA 1
ATOM 553 C C . ALA A 1 69 ? -13.653 0.162 10.623 1.00 87.38 69 ALA A C 1
ATOM 555 O O . ALA A 1 69 ? -13.318 -0.971 10.945 1.00 87.38 69 ALA A O 1
ATOM 556 N N . ARG A 1 70 ? -13.672 1.179 11.500 1.00 90.38 70 ARG A N 1
ATOM 557 C CA . ARG A 1 70 ? -13.338 1.013 12.930 1.00 90.38 70 ARG A CA 1
ATOM 558 C C . ARG A 1 70 ? -14.229 -0.018 13.621 1.00 90.38 70 ARG A C 1
ATOM 560 O O . ARG A 1 70 ? -13.715 -0.890 14.306 1.00 90.38 70 ARG A O 1
ATOM 567 N N . ALA A 1 71 ? -15.543 0.054 13.406 1.00 87.75 71 ALA A N 1
ATOM 568 C CA . ALA A 1 71 ? -16.487 -0.887 14.007 1.00 87.75 71 ALA A CA 1
ATOM 569 C C . ALA A 1 71 ? -16.251 -2.337 13.545 1.00 87.75 71 ALA A C 1
ATOM 571 O O . ALA A 1 71 ? -16.307 -3.254 14.359 1.00 87.75 71 ALA A O 1
ATOM 572 N N . ILE A 1 72 ? -15.945 -2.545 12.258 1.00 88.12 72 ILE A N 1
ATOM 573 C CA . ILE A 1 72 ? -15.630 -3.878 11.710 1.00 88.12 72 ILE A CA 1
ATOM 574 C C . ILE A 1 72 ? -14.362 -4.451 12.354 1.00 88.12 72 ILE A C 1
ATOM 576 O O . ILE A 1 72 ? -14.340 -5.620 12.720 1.00 88.12 72 ILE A O 1
ATOM 580 N N . VAL A 1 73 ? -13.322 -3.631 12.498 1.00 88.69 73 VAL A N 1
ATOM 581 C CA . VAL A 1 73 ? -12.022 -4.036 13.059 1.00 88.69 73 VAL A CA 1
ATOM 582 C C . VAL A 1 73 ? -12.142 -4.381 14.539 1.00 88.69 73 VAL A C 1
ATOM 584 O O . VAL A 1 73 ? -11.695 -5.444 14.955 1.00 88.69 73 VAL A O 1
ATOM 587 N N . HIS A 1 74 ? -12.854 -3.558 15.307 1.00 87.94 74 HIS A N 1
ATOM 588 C CA . HIS A 1 74 ? -13.138 -3.859 16.707 1.00 87.94 74 HIS A CA 1
ATOM 589 C C . HIS A 1 74 ? -13.961 -5.152 16.856 1.00 87.94 74 HIS A C 1
ATOM 591 O O . HIS A 1 74 ? -13.694 -5.970 17.730 1.00 87.94 74 HIS A O 1
ATOM 597 N N . GLY A 1 75 ? -14.957 -5.382 15.991 1.00 86.75 75 GLY A N 1
ATOM 598 C CA . GLY A 1 75 ? -15.725 -6.635 15.979 1.00 86.75 75 GLY A CA 1
ATOM 599 C C . GLY A 1 75 ? -14.908 -7.867 15.568 1.00 86.75 75 GLY A C 1
ATOM 600 O O . GLY A 1 75 ? -15.304 -8.988 15.875 1.00 86.75 75 GLY A O 1
ATOM 601 N N . TYR A 1 76 ? -13.771 -7.667 14.897 1.00 87.62 76 TYR A N 1
ATOM 602 C CA . TYR A 1 76 ? -12.820 -8.717 14.526 1.00 87.62 76 TYR A CA 1
ATOM 603 C C . TYR A 1 76 ? -11.872 -9.103 15.678 1.00 87.62 76 TYR A C 1
ATOM 605 O O . TYR A 1 76 ? -11.178 -10.112 15.577 1.00 87.62 76 TYR A O 1
ATOM 613 N N . GLY A 1 77 ? -11.867 -8.341 16.777 1.00 86.94 77 GLY A N 1
ATOM 614 C CA . GLY A 1 77 ? -11.025 -8.594 17.949 1.00 86.94 77 GLY A CA 1
ATOM 615 C C . GLY A 1 77 ? -9.683 -7.861 17.940 1.00 86.94 77 GLY A C 1
ATOM 616 O O . GLY A 1 77 ? -8.823 -8.186 18.748 1.00 86.94 77 GLY A O 1
ATOM 617 N N . GLU A 1 78 ? -9.491 -6.893 17.041 1.00 89.00 78 GLU A N 1
ATOM 618 C CA . GLU A 1 78 ? -8.347 -5.979 17.101 1.00 89.00 78 GLU A CA 1
ATOM 619 C C . GLU A 1 78 ? -8.654 -4.846 18.092 1.00 89.00 78 GLU A C 1
ATOM 621 O O . GLU A 1 78 ? -9.678 -4.165 17.965 1.00 89.00 78 GLU A O 1
ATOM 626 N N . GLU A 1 79 ? -7.785 -4.667 19.086 1.00 86.94 79 GLU A N 1
ATOM 627 C CA . GLU A 1 79 ? -7.976 -3.697 20.176 1.00 86.94 79 GLU A CA 1
ATOM 628 C C . GLU A 1 79 ? -7.420 -2.312 19.816 1.00 86.94 79 GLU A C 1
ATOM 630 O O . GLU A 1 79 ? -7.923 -1.286 20.282 1.00 86.94 79 GLU A O 1
ATOM 635 N N . GLU A 1 80 ? -6.413 -2.274 18.942 1.00 90.31 80 GLU A N 1
ATOM 636 C CA . GLU A 1 80 ? -5.789 -1.036 18.492 1.00 90.31 80 GLU A CA 1
ATOM 637 C C . GLU A 1 80 ? -6.702 -0.234 17.558 1.00 90.31 80 GLU A C 1
ATOM 639 O O . GLU A 1 80 ? -7.420 -0.766 16.708 1.00 90.31 80 GLU A O 1
ATOM 644 N N . LEU A 1 81 ? -6.656 1.097 17.679 1.00 91.44 81 LEU A N 1
ATOM 645 C CA . LEU A 1 81 ? -7.523 1.984 16.904 1.00 91.44 81 LEU A CA 1
ATOM 646 C C . LEU A 1 81 ? -6.986 2.190 15.477 1.00 91.44 81 LEU A C 1
ATOM 648 O O . LEU A 1 81 ? -5.989 2.900 15.292 1.00 91.44 81 LEU A O 1
ATOM 652 N N . PRO A 1 82 ? -7.679 1.706 14.425 1.00 94.88 82 PRO A N 1
ATOM 653 C CA . PRO A 1 82 ? -7.225 1.922 13.062 1.00 94.88 82 PRO A CA 1
ATOM 654 C C . PRO A 1 82 ? -7.408 3.392 12.660 1.00 94.88 82 PRO A C 1
ATOM 656 O O . PRO A 1 82 ? -8.495 3.985 12.768 1.00 94.88 82 PRO A O 1
ATOM 659 N N . ALA A 1 83 ? -6.327 3.983 12.154 1.00 96.44 83 ALA A N 1
ATOM 660 C CA . ALA A 1 83 ? -6.273 5.377 11.728 1.00 96.44 83 ALA A CA 1
ATOM 661 C C . ALA A 1 83 ? -6.212 5.513 10.204 1.00 96.44 83 ALA A C 1
ATOM 663 O O . ALA A 1 83 ? -6.855 6.412 9.645 1.00 96.44 83 ALA A O 1
ATOM 664 N N . TYR A 1 84 ? -5.486 4.615 9.532 1.00 97.31 84 TYR A N 1
ATOM 665 C CA . TYR A 1 84 ? -5.265 4.674 8.090 1.00 97.31 84 TYR A CA 1
ATOM 666 C C . TYR A 1 84 ? -5.507 3.331 7.399 1.00 97.31 84 TYR A C 1
ATOM 668 O O . TYR A 1 84 ? -5.213 2.277 7.945 1.00 97.31 84 TYR A O 1
ATOM 676 N N . VAL A 1 85 ? -6.015 3.385 6.169 1.00 96.81 85 VAL A N 1
ATOM 677 C CA . VAL A 1 85 ? -5.831 2.319 5.177 1.00 96.81 85 VAL A CA 1
ATOM 678 C C . VAL A 1 85 ? -4.630 2.728 4.340 1.00 96.81 85 VAL A C 1
ATOM 680 O O . VAL A 1 85 ? -4.638 3.838 3.802 1.00 96.81 85 VAL A O 1
ATOM 683 N N . ILE A 1 86 ? -3.620 1.872 4.227 1.00 97.62 86 ILE A N 1
ATOM 684 C CA . ILE A 1 86 ? -2.465 2.083 3.347 1.00 97.62 86 ILE A CA 1
ATOM 685 C C . ILE A 1 86 ? -2.606 1.135 2.163 1.00 97.62 86 ILE A C 1
ATOM 687 O O . ILE A 1 86 ? -2.892 -0.041 2.359 1.00 97.62 86 ILE A O 1
ATOM 691 N N . ALA A 1 87 ? -2.402 1.644 0.949 1.00 97.19 87 ALA A N 1
ATOM 692 C CA . ALA A 1 87 ? -2.393 0.839 -0.261 1.00 97.19 87 ALA A CA 1
ATOM 693 C C . ALA A 1 87 ? -1.164 1.151 -1.122 1.00 97.19 87 ALA A C 1
ATOM 695 O O . ALA A 1 87 ? -0.894 2.309 -1.462 1.00 97.19 87 ALA A O 1
ATOM 696 N N . ILE A 1 88 ? -0.435 0.100 -1.495 1.00 97.56 88 ILE A N 1
ATOM 697 C CA . ILE A 1 88 ? 0.683 0.153 -2.434 1.00 97.56 88 ILE A CA 1
ATOM 698 C C . ILE A 1 88 ? 0.293 -0.612 -3.687 1.00 97.56 88 ILE A C 1
ATOM 700 O O . ILE A 1 88 ? 0.186 -1.837 -3.677 1.00 97.56 88 ILE A O 1
ATOM 704 N N . ARG A 1 89 ? 0.108 0.123 -4.779 1.00 96.75 89 ARG A N 1
ATOM 705 C CA . ARG A 1 89 ? -0.153 -0.451 -6.098 1.00 96.75 89 ARG A CA 1
ATOM 706 C C . ARG A 1 89 ? 1.154 -0.581 -6.866 1.00 96.75 89 ARG A C 1
ATOM 708 O O . ARG A 1 89 ? 1.858 0.412 -7.057 1.00 96.75 89 ARG A O 1
ATOM 715 N N . MET A 1 90 ? 1.457 -1.799 -7.298 1.00 97.06 90 MET A N 1
ATOM 716 C CA . MET A 1 90 ? 2.667 -2.139 -8.046 1.00 97.06 90 MET A CA 1
ATOM 717 C C . MET A 1 90 ? 2.336 -2.260 -9.530 1.00 97.06 90 MET A C 1
ATOM 719 O O . MET A 1 90 ? 1.338 -2.872 -9.882 1.00 97.06 90 MET A O 1
ATOM 723 N N . THR A 1 91 ? 3.156 -1.691 -10.410 1.00 96.62 91 THR A N 1
ATOM 724 C CA . THR A 1 91 ? 2.977 -1.786 -11.871 1.00 96.62 91 THR A CA 1
ATOM 725 C C . THR A 1 91 ? 4.301 -1.953 -12.587 1.00 96.62 91 THR A C 1
ATOM 727 O O . THR A 1 91 ? 5.317 -1.435 -12.130 1.00 96.62 91 THR A O 1
ATOM 730 N N . ASP A 1 92 ? 4.286 -2.618 -13.736 1.00 95.12 92 ASP A N 1
ATOM 731 C CA . ASP A 1 92 ? 5.423 -2.609 -14.651 1.00 95.12 92 ASP A CA 1
ATOM 732 C C . ASP A 1 92 ? 5.412 -1.306 -15.491 1.00 95.12 92 ASP A C 1
ATOM 734 O O . ASP A 1 92 ? 4.371 -0.959 -16.060 1.00 95.12 92 ASP A O 1
ATOM 738 N N . PRO A 1 93 ? 6.528 -0.553 -15.590 1.00 93.25 93 PRO A N 1
ATOM 739 C CA . PRO A 1 93 ? 6.610 0.679 -16.380 1.00 93.25 93 PRO A CA 1
ATOM 740 C C . PRO A 1 93 ? 6.282 0.520 -17.869 1.00 93.25 93 PRO A C 1
ATOM 742 O O . PRO A 1 93 ? 5.896 1.503 -18.500 1.00 93.25 93 PRO A O 1
ATOM 745 N N . LEU A 1 94 ? 6.456 -0.682 -18.422 1.00 91.75 94 LEU A N 1
ATOM 746 C CA . LEU A 1 94 ? 6.153 -1.036 -19.809 1.00 91.75 94 LEU A CA 1
ATOM 747 C C . LEU A 1 94 ? 4.726 -1.589 -19.969 1.00 91.75 94 LEU A C 1
ATOM 749 O O . LEU A 1 94 ? 4.340 -1.976 -21.068 1.00 91.75 94 LEU A O 1
ATOM 753 N N . GLY A 1 95 ? 3.937 -1.644 -18.889 1.00 90.12 95 GLY A N 1
ATOM 754 C CA . GLY A 1 95 ? 2.569 -2.173 -18.894 1.00 90.12 95 GLY A CA 1
ATOM 755 C C . GLY A 1 95 ? 2.485 -3.703 -18.906 1.00 90.12 95 GLY A C 1
ATOM 756 O O . GLY A 1 95 ? 1.398 -4.258 -19.080 1.00 90.12 95 GLY A O 1
ATOM 757 N N . ALA A 1 96 ? 3.610 -4.396 -18.715 1.00 92.38 96 ALA A N 1
ATOM 758 C CA . ALA A 1 96 ? 3.641 -5.851 -18.654 1.00 92.38 96 ALA A CA 1
ATOM 759 C C . ALA A 1 96 ? 2.895 -6.402 -17.423 1.00 92.38 96 ALA A C 1
ATOM 761 O O . ALA A 1 96 ? 2.506 -5.680 -16.501 1.00 92.38 96 ALA A O 1
ATOM 762 N N . ARG A 1 97 ? 2.679 -7.721 -17.415 1.00 94.19 97 ARG A N 1
ATOM 763 C CA . ARG A 1 97 ? 2.185 -8.435 -16.234 1.00 94.19 97 ARG A CA 1
ATOM 764 C C . ARG A 1 97 ? 3.203 -8.287 -15.099 1.00 94.19 97 ARG A C 1
ATOM 766 O O . ARG A 1 97 ? 4.399 -8.428 -15.333 1.00 94.19 97 ARG A O 1
ATOM 773 N N . VAL A 1 98 ? 2.726 -8.031 -13.887 1.00 94.88 98 VAL A N 1
ATOM 774 C CA . VAL A 1 98 ? 3.562 -7.958 -12.688 1.00 94.88 98 VAL A CA 1
ATOM 775 C C . VAL A 1 98 ? 3.807 -9.367 -12.157 1.00 94.88 98 VAL A C 1
ATOM 777 O O . VAL A 1 98 ? 2.865 -10.142 -11.959 1.00 94.88 98 VAL A O 1
ATOM 780 N N . ASP A 1 99 ? 5.075 -9.688 -11.926 1.00 92.75 99 ASP A N 1
ATOM 781 C CA . ASP A 1 99 ? 5.489 -10.862 -11.175 1.00 92.75 99 ASP A CA 1
ATOM 782 C C . ASP A 1 99 ? 5.070 -10.679 -9.710 1.00 92.75 99 ASP A C 1
ATOM 784 O O . ASP A 1 99 ? 5.467 -9.727 -9.029 1.00 92.75 99 ASP A O 1
ATOM 788 N N . THR A 1 100 ? 4.191 -11.569 -9.250 1.00 89.38 100 THR A N 1
ATOM 789 C CA . THR A 1 100 ? 3.567 -11.451 -7.930 1.00 89.38 100 THR A CA 1
ATOM 790 C C . THR A 1 100 ? 4.565 -11.763 -6.822 1.00 89.38 100 THR A C 1
ATOM 792 O O . THR A 1 100 ? 4.522 -11.089 -5.797 1.00 89.38 100 THR A O 1
ATOM 795 N N . ASP A 1 101 ? 5.523 -12.663 -7.059 1.00 91.12 101 ASP A N 1
ATOM 796 C CA . ASP A 1 101 ? 6.548 -13.010 -6.072 1.00 91.12 101 ASP A CA 1
ATOM 797 C C . ASP A 1 101 ? 7.485 -11.820 -5.843 1.00 91.12 101 ASP A C 1
ATOM 799 O O . ASP A 1 101 ? 7.833 -11.495 -4.706 1.00 91.12 101 ASP A O 1
ATOM 803 N N . VAL A 1 102 ? 7.839 -11.104 -6.919 1.00 94.25 102 VAL A N 1
ATOM 804 C CA . VAL A 1 102 ? 8.638 -9.872 -6.832 1.00 94.25 102 VAL A CA 1
ATOM 805 C C . VAL A 1 102 ? 7.873 -8.776 -6.096 1.00 94.25 102 VAL A C 1
ATOM 807 O O . VAL A 1 102 ? 8.418 -8.144 -5.186 1.00 94.25 102 VAL A O 1
ATOM 810 N N . ALA A 1 103 ? 6.613 -8.546 -6.464 1.00 94.94 103 ALA A N 1
ATOM 811 C CA . ALA A 1 103 ? 5.789 -7.510 -5.850 1.00 94.94 103 ALA A CA 1
ATOM 812 C C . ALA A 1 103 ? 5.531 -7.778 -4.354 1.00 94.94 103 ALA A C 1
ATOM 814 O O . ALA A 1 103 ? 5.689 -6.874 -3.530 1.00 94.94 103 ALA A O 1
ATOM 815 N N . GLU A 1 104 ? 5.200 -9.018 -3.995 1.00 93.31 104 GLU A N 1
ATOM 816 C CA . GLU A 1 104 ? 5.014 -9.450 -2.609 1.00 93.31 104 GLU A CA 1
ATOM 817 C C . GLU A 1 104 ? 6.329 -9.393 -1.823 1.00 93.31 104 GLU A C 1
ATOM 819 O O . GLU A 1 104 ? 6.343 -8.942 -0.675 1.00 93.31 104 GLU A O 1
ATOM 824 N N . GLY A 1 105 ? 7.448 -9.765 -2.454 1.00 94.69 105 GLY A N 1
ATOM 825 C CA . GLY A 1 105 ? 8.787 -9.656 -1.883 1.00 94.69 105 GLY A CA 1
ATOM 826 C C . GLY A 1 105 ? 9.097 -8.244 -1.385 1.00 94.69 105 GLY A C 1
ATOM 827 O O . GLY A 1 105 ? 9.552 -8.079 -0.252 1.00 94.69 105 GLY A O 1
ATOM 828 N N . TRP A 1 106 ? 8.790 -7.221 -2.189 1.00 96.62 106 TRP A N 1
ATOM 829 C CA . TRP A 1 106 ? 8.969 -5.817 -1.803 1.00 96.62 106 TRP A CA 1
ATOM 830 C C . TRP A 1 106 ? 8.110 -5.412 -0.605 1.00 96.62 106 TRP A C 1
ATOM 832 O O . TRP A 1 106 ? 8.591 -4.706 0.280 1.00 96.62 106 TRP A O 1
ATOM 842 N N . VAL A 1 107 ? 6.854 -5.859 -0.548 1.00 96.31 107 VAL A N 1
ATOM 843 C CA . VAL A 1 107 ? 5.947 -5.524 0.563 1.00 96.31 107 VAL A CA 1
ATOM 844 C C . VAL A 1 107 ? 6.354 -6.236 1.853 1.00 96.31 107 VAL A C 1
ATOM 846 O O . VAL A 1 107 ? 6.378 -5.613 2.916 1.00 96.31 107 VAL A O 1
ATOM 849 N N . ARG A 1 108 ? 6.772 -7.502 1.767 1.00 95.12 108 ARG A N 1
ATOM 850 C CA . ARG A 1 108 ? 7.342 -8.250 2.897 1.00 95.12 108 ARG A CA 1
ATOM 851 C C . ARG A 1 108 ? 8.640 -7.626 3.409 1.00 95.12 108 ARG A C 1
ATOM 853 O O . ARG A 1 108 ? 8.809 -7.506 4.616 1.00 95.12 108 ARG A O 1
ATOM 860 N N . ALA A 1 109 ? 9.530 -7.186 2.519 1.00 95.50 109 ALA A N 1
ATOM 861 C CA . ALA A 1 109 ? 10.754 -6.475 2.902 1.00 95.50 109 ALA A CA 1
ATOM 862 C C . ALA A 1 109 ? 10.455 -5.110 3.554 1.00 95.50 109 ALA A C 1
ATOM 864 O O . ALA A 1 109 ? 11.139 -4.680 4.485 1.00 95.50 109 ALA A O 1
ATOM 865 N N . LEU A 1 110 ? 9.400 -4.429 3.094 1.00 96.12 110 LEU A N 1
ATOM 866 C CA . LEU A 1 110 ? 8.970 -3.141 3.631 1.00 96.12 110 LEU A CA 1
ATOM 867 C C . LEU A 1 110 ? 8.468 -3.250 5.077 1.00 96.12 110 LEU A C 1
ATOM 869 O O . LEU A 1 110 ? 8.928 -2.474 5.922 1.00 96.12 110 LEU A O 1
ATOM 873 N N . LEU A 1 111 ? 7.550 -4.185 5.336 1.00 93.25 111 LEU A N 1
ATOM 874 C CA . LEU A 1 111 ? 6.852 -4.345 6.621 1.00 93.25 111 LEU A CA 1
ATOM 875 C C . LEU A 1 111 ? 7.564 -5.293 7.595 1.00 93.25 111 LEU A C 1
ATOM 877 O O . LEU A 1 111 ? 7.360 -5.219 8.800 1.00 93.25 111 LEU A O 1
ATOM 881 N N . GLY A 1 112 ? 8.415 -6.180 7.086 1.00 88.31 112 GLY A N 1
ATOM 882 C CA . GLY A 1 112 ? 8.943 -7.307 7.843 1.00 88.31 112 GLY A CA 1
ATOM 883 C C . GLY A 1 112 ? 8.005 -8.518 7.801 1.00 88.31 112 GLY A C 1
ATOM 884 O O . GLY A 1 112 ? 6.783 -8.408 7.690 1.00 88.31 112 GLY A O 1
ATOM 885 N N . ASN A 1 113 ? 8.592 -9.713 7.895 1.00 77.25 113 ASN A N 1
ATOM 886 C CA . ASN A 1 113 ? 7.871 -10.973 7.686 1.00 77.25 113 ASN A CA 1
ATOM 887 C C . ASN A 1 113 ? 6.763 -11.242 8.717 1.00 77.25 113 ASN A C 1
ATOM 889 O O . ASN A 1 113 ? 5.806 -11.932 8.387 1.00 77.25 113 ASN A O 1
ATOM 893 N N . SER A 1 114 ? 6.867 -10.711 9.938 1.00 78.88 114 SER A N 1
ATOM 894 C CA . SER A 1 114 ? 5.854 -10.906 10.983 1.00 78.88 114 SER A CA 1
ATOM 895 C C . SER A 1 114 ? 4.579 -10.091 10.756 1.00 78.88 114 SER A C 1
ATOM 897 O O . SER A 1 114 ? 3.542 -10.452 11.292 1.00 78.88 114 SER A O 1
ATOM 899 N N . GLN A 1 115 ? 4.633 -9.019 9.960 1.00 87.31 115 GLN A N 1
ATOM 900 C CA . GLN A 1 115 ? 3.498 -8.116 9.738 1.00 87.31 115 GLN A CA 1
ATOM 901 C C . GLN A 1 115 ? 2.789 -8.352 8.396 1.00 87.31 115 GLN A C 1
ATOM 903 O O . GLN A 1 115 ? 1.753 -7.743 8.131 1.00 87.31 115 GLN A O 1
ATOM 908 N N . VAL A 1 116 ? 3.311 -9.243 7.541 1.00 86.81 116 VAL A N 1
ATOM 909 C CA . VAL A 1 116 ? 2.709 -9.518 6.224 1.00 86.81 116 VAL A CA 1
ATOM 910 C C . VAL A 1 116 ? 1.312 -10.136 6.333 1.00 86.81 116 VAL A C 1
ATOM 912 O O . VAL A 1 116 ? 0.491 -9.945 5.447 1.00 86.81 116 VAL A O 1
ATOM 915 N N . GLU A 1 117 ? 1.000 -10.820 7.434 1.00 88.88 117 GLU A N 1
ATOM 916 C CA . GLU A 1 117 ? -0.334 -11.384 7.688 1.00 88.88 117 GLU A CA 1
ATOM 917 C C . GLU A 1 117 ? -1.444 -10.320 7.784 1.00 88.88 117 GLU A C 1
ATOM 919 O O . GLU A 1 117 ? -2.618 -10.633 7.600 1.00 88.88 117 GLU A O 1
ATOM 924 N N . CYS A 1 118 ? -1.085 -9.056 8.033 1.00 93.56 118 CYS A N 1
ATOM 925 C CA . CYS A 1 118 ? -2.018 -7.930 8.032 1.00 93.56 118 CYS A CA 1
ATOM 926 C C . CYS A 1 118 ? -2.340 -7.426 6.614 1.00 93.56 118 CYS A C 1
ATOM 928 O O . CYS A 1 118 ? -3.236 -6.593 6.447 1.00 93.56 118 CYS A O 1
ATOM 930 N N . VAL A 1 119 ? -1.594 -7.885 5.602 1.00 95.12 119 VAL A N 1
ATOM 931 C CA . VAL A 1 119 ? -1.686 -7.414 4.220 1.00 95.12 119 VAL A CA 1
ATOM 932 C C . VAL A 1 119 ? -2.646 -8.273 3.416 1.00 95.12 119 VAL A C 1
ATOM 934 O O . VAL A 1 119 ? -2.539 -9.494 3.357 1.00 95.12 119 VAL A O 1
ATOM 937 N N . HIS A 1 120 ? -3.533 -7.594 2.703 1.00 94.56 120 HIS A N 1
ATOM 938 C CA . HIS A 1 120 ? -4.444 -8.177 1.730 1.00 94.56 120 HIS A CA 1
ATOM 939 C C . HIS A 1 120 ? -4.033 -7.736 0.330 1.00 94.56 120 HIS A C 1
ATOM 941 O O . HIS A 1 120 ? -3.510 -6.636 0.143 1.00 94.56 120 HIS A O 1
ATOM 947 N N . VAL A 1 121 ? -4.281 -8.574 -0.671 1.00 93.25 121 VAL A N 1
ATOM 948 C CA . VAL A 1 121 ? -4.012 -8.240 -2.075 1.00 93.25 121 VAL A CA 1
ATOM 949 C C . VAL A 1 121 ? -5.336 -8.052 -2.801 1.00 93.25 121 VAL A C 1
ATOM 951 O O . VAL A 1 121 ? -6.206 -8.919 -2.746 1.00 93.25 121 VAL A O 1
ATOM 954 N N . ILE A 1 122 ? -5.485 -6.919 -3.486 1.00 90.88 122 ILE A N 1
ATOM 955 C CA . ILE A 1 122 ? -6.626 -6.617 -4.355 1.00 90.88 122 ILE A CA 1
ATOM 956 C C . ILE A 1 122 ? -6.146 -6.319 -5.782 1.00 90.88 122 ILE A C 1
ATOM 958 O O . ILE A 1 122 ? -5.060 -5.770 -5.992 1.00 90.88 122 ILE A O 1
ATOM 962 N N . GLY A 1 123 ? -6.982 -6.653 -6.767 1.00 81.44 123 GLY A N 1
ATOM 963 C CA . GLY A 1 123 ? -6.673 -6.503 -8.191 1.00 81.44 123 GLY A CA 1
ATOM 964 C C . GLY A 1 123 ? -5.867 -7.669 -8.778 1.00 81.44 123 GLY A C 1
ATOM 965 O O . GLY A 1 123 ? -5.253 -8.458 -8.064 1.00 81.44 123 GLY A O 1
ATOM 966 N N . GLU A 1 124 ? -5.881 -7.783 -10.108 1.00 72.00 124 GLU A N 1
ATOM 967 C CA . GLU A 1 124 ? -5.257 -8.893 -10.839 1.00 72.00 124 GLU A CA 1
ATOM 968 C C . GLU A 1 124 ? -4.022 -8.475 -11.653 1.00 72.00 124 GLU A C 1
ATOM 970 O O . GLU A 1 124 ? -3.948 -7.358 -12.166 1.00 72.00 124 GLU A O 1
ATOM 975 N N . ARG A 1 125 ? -3.103 -9.444 -11.821 1.00 75.06 125 ARG A N 1
ATOM 976 C CA . ARG A 1 125 ? -2.069 -9.664 -12.867 1.00 75.06 125 ARG A CA 1
ATOM 977 C C . ARG A 1 125 ? -1.193 -8.486 -13.321 1.00 75.06 125 ARG A C 1
ATOM 979 O O . ARG A 1 125 ? 0.014 -8.658 -13.402 1.00 75.06 125 ARG A O 1
ATOM 986 N N . HIS A 1 126 ? -1.743 -7.329 -13.661 1.00 86.44 126 HIS A N 1
ATOM 987 C CA . HIS A 1 126 ? -1.002 -6.173 -14.185 1.00 86.44 126 HIS A CA 1
ATOM 988 C C . HIS A 1 126 ? -0.765 -5.078 -13.148 1.00 86.44 126 HIS A C 1
ATOM 990 O O . HIS A 1 126 ? 0.124 -4.247 -13.331 1.00 86.44 126 HIS A O 1
ATOM 996 N N . ALA A 1 127 ? -1.567 -5.051 -12.082 1.00 91.56 127 ALA A N 1
ATOM 997 C CA . ALA A 1 127 ? -1.446 -4.019 -11.067 1.00 91.56 127 ALA A CA 1
ATOM 998 C C . ALA A 1 127 ? -1.882 -4.475 -9.664 1.00 91.56 127 ALA A C 1
ATOM 1000 O O . ALA A 1 127 ? -2.849 -3.922 -9.126 1.00 91.56 127 ALA A O 1
ATOM 1001 N N . PRO A 1 128 ? -1.214 -5.483 -9.071 1.00 94.81 128 PRO A N 1
ATOM 1002 C CA . PRO A 1 128 ? -1.546 -5.924 -7.724 1.00 94.81 128 PRO A CA 1
ATOM 1003 C C . PRO A 1 128 ? -1.409 -4.759 -6.742 1.00 94.81 128 PRO A C 1
ATOM 1005 O O . PRO A 1 128 ? -0.432 -3.999 -6.766 1.00 94.81 128 PRO A O 1
ATOM 1008 N N . THR A 1 129 ? -2.420 -4.608 -5.893 1.00 95.75 129 THR A N 1
ATOM 1009 C CA . THR A 1 129 ? -2.459 -3.587 -4.850 1.00 95.75 129 THR A CA 1
ATOM 1010 C C . THR A 1 129 ? -2.469 -4.265 -3.495 1.00 95.75 129 THR A C 1
ATOM 1012 O O . THR A 1 129 ? -3.395 -4.999 -3.161 1.00 95.75 129 THR A O 1
ATOM 1015 N N . PHE A 1 130 ? -1.427 -4.010 -2.718 1.00 96.12 130 PHE A N 1
ATOM 1016 C CA . PHE A 1 130 ? -1.267 -4.522 -1.366 1.00 96.12 130 PHE A CA 1
ATOM 1017 C C . PHE A 1 130 ? -1.850 -3.505 -0.401 1.00 96.12 130 PHE A C 1
ATOM 1019 O O . PHE A 1 130 ? -1.450 -2.338 -0.428 1.00 96.12 130 PHE A O 1
ATOM 1026 N N . VAL A 1 131 ? -2.805 -3.929 0.417 1.00 96.69 131 VAL A N 1
ATOM 1027 C CA . VAL A 1 131 ? -3.592 -3.053 1.281 1.00 96.69 131 VAL A CA 1
ATOM 1028 C C . VAL A 1 131 ? -3.648 -3.596 2.703 1.00 96.69 131 VAL A C 1
ATOM 1030 O O . VAL A 1 131 ? -3.809 -4.794 2.913 1.00 96.69 131 VAL A O 1
ATOM 1033 N N . TRP A 1 132 ? -3.509 -2.713 3.686 1.00 96.75 132 TRP A N 1
ATOM 1034 C CA . TRP A 1 132 ? -3.643 -3.057 5.101 1.00 96.75 132 TRP A CA 1
ATOM 1035 C C . TRP A 1 132 ? -4.164 -1.866 5.905 1.00 96.75 132 TRP A C 1
ATOM 1037 O O . TRP A 1 132 ? -4.132 -0.715 5.452 1.00 96.75 132 TRP A O 1
ATOM 1047 N N . LEU A 1 133 ? -4.659 -2.147 7.109 1.00 96.81 133 LEU A N 1
ATOM 1048 C CA . LEU A 1 133 ? -4.957 -1.120 8.099 1.00 96.81 133 LEU A CA 1
ATOM 1049 C C . LEU A 1 133 ? -3.726 -0.801 8.928 1.00 96.81 133 LEU A C 1
ATOM 1051 O O . LEU A 1 133 ? -2.922 -1.682 9.204 1.00 96.81 133 LEU A O 1
ATOM 1055 N N . ALA A 1 134 ? -3.616 0.450 9.353 1.00 96.88 134 ALA A N 1
ATOM 1056 C CA . ALA A 1 134 ? -2.576 0.888 10.257 1.00 96.88 134 ALA A CA 1
ATOM 1057 C C . ALA A 1 134 ? -3.101 1.831 11.341 1.00 96.88 134 ALA A C 1
ATOM 1059 O O . ALA A 1 134 ? -4.080 2.564 11.135 1.00 96.88 134 ALA A O 1
ATOM 1060 N N . ASP A 1 135 ? -2.423 1.821 12.483 1.00 95.75 135 ASP A N 1
ATOM 1061 C CA . ASP A 1 135 ? -2.658 2.738 13.598 1.00 95.75 135 ASP A CA 1
ATOM 1062 C C . ASP A 1 135 ? -2.173 4.175 13.279 1.00 95.75 135 ASP A C 1
ATOM 1064 O O . ASP A 1 135 ? -1.777 4.510 12.154 1.00 95.75 135 ASP A O 1
ATOM 1068 N N . ALA A 1 136 ? -2.209 5.065 14.276 1.00 95.62 136 ALA A N 1
ATOM 1069 C CA . ALA A 1 136 ? -1.738 6.444 14.125 1.00 95.62 136 ALA A CA 1
ATOM 1070 C C . ALA A 1 136 ? -0.219 6.557 13.870 1.00 95.62 136 ALA A C 1
ATOM 1072 O O . ALA A 1 136 ? 0.219 7.559 13.294 1.00 95.62 136 ALA A O 1
ATOM 1073 N N . ASN A 1 137 ? 0.552 5.536 14.256 1.00 95.88 137 ASN A N 1
ATOM 1074 C CA . ASN A 1 137 ? 2.000 5.422 14.080 1.00 95.88 137 ASN A CA 1
ATOM 1075 C C . ASN A 1 137 ? 2.389 4.636 12.818 1.00 95.88 137 ASN A C 1
ATOM 1077 O O . ASN A 1 137 ? 3.571 4.365 12.603 1.00 95.88 137 ASN A O 1
ATOM 1081 N N . TYR A 1 138 ? 1.414 4.317 11.961 1.00 95.31 138 TYR A N 1
ATOM 1082 C CA . TYR A 1 138 ? 1.587 3.567 10.718 1.00 95.31 138 TYR A CA 1
ATOM 1083 C C . TYR A 1 138 ? 2.018 2.101 10.912 1.00 95.31 138 TYR A C 1
ATOM 1085 O O . TYR A 1 138 ? 2.529 1.491 9.971 1.00 95.31 138 TYR A O 1
ATOM 1093 N N . GLN A 1 139 ? 1.777 1.524 12.091 1.00 94.88 139 GLN A N 1
ATOM 1094 C CA . GLN A 1 139 ? 1.972 0.100 12.357 1.00 94.88 139 GLN A CA 1
ATOM 1095 C C . GLN A 1 139 ? 0.814 -0.721 11.776 1.00 94.88 139 GLN A C 1
ATOM 1097 O O . GLN A 1 139 ? -0.340 -0.357 12.011 1.00 94.88 139 GLN A O 1
ATOM 1102 N N . PRO A 1 140 ? 1.081 -1.803 11.018 1.00 96.00 140 PRO A N 1
ATOM 1103 C CA . PRO A 1 140 ? 0.043 -2.677 10.478 1.00 96.00 140 PRO A CA 1
ATOM 1104 C C . PRO A 1 140 ? -0.825 -3.330 11.558 1.00 96.00 140 PRO A C 1
ATOM 1106 O O . PRO A 1 140 ? -0.304 -3.849 12.540 1.00 96.00 140 PRO A O 1
ATOM 1109 N N . LEU A 1 141 ? -2.137 -3.366 11.323 1.00 95.12 141 LEU A N 1
ATOM 1110 C CA . LEU A 1 141 ? -3.146 -3.976 12.192 1.00 95.12 141 LEU A CA 1
ATOM 1111 C C . LEU A 1 141 ? -3.850 -5.133 11.483 1.00 95.12 141 LEU A C 1
ATOM 1113 O O . LEU A 1 141 ? -4.078 -5.082 10.263 1.00 95.12 141 LEU A O 1
ATOM 1117 N N . ARG A 1 142 ? -4.239 -6.160 12.244 1.00 93.38 142 ARG A N 1
ATOM 1118 C CA . ARG A 1 142 ? -4.968 -7.300 11.688 1.00 93.38 142 ARG A CA 1
ATOM 1119 C C . ARG A 1 142 ? -6.378 -6.869 11.313 1.00 93.38 142 ARG A C 1
ATOM 1121 O O . ARG A 1 142 ? -7.010 -6.024 11.942 1.00 93.38 142 ARG A O 1
ATOM 1128 N N . SER A 1 143 ? -6.882 -7.438 10.227 1.00 93.00 143 SER A N 1
ATOM 1129 C CA . SER A 1 143 ? -8.204 -7.087 9.719 1.00 93.00 143 SER A CA 1
ATOM 1130 C C . SER A 1 143 ? -8.773 -8.176 8.821 1.00 93.00 143 SER A C 1
ATOM 1132 O O . SER A 1 143 ? -8.008 -8.912 8.190 1.00 93.00 143 SER A O 1
ATOM 1134 N N . PRO A 1 144 ? -10.108 -8.286 8.726 1.00 91.88 144 PRO A N 1
ATOM 1135 C CA . PRO A 1 144 ? -10.730 -9.232 7.818 1.00 91.88 144 PRO A CA 1
ATOM 1136 C C . PRO A 1 144 ? -10.611 -8.741 6.369 1.00 91.88 144 PRO A C 1
ATOM 1138 O O . PRO A 1 144 ? -10.885 -7.577 6.070 1.00 91.88 144 PRO A O 1
ATOM 1141 N N . ALA A 1 145 ? -10.300 -9.654 5.443 1.00 89.31 145 ALA A N 1
ATOM 1142 C CA . ALA A 1 145 ? -10.180 -9.350 4.011 1.00 89.31 145 ALA A CA 1
ATOM 1143 C C . ALA A 1 145 ? -11.450 -8.710 3.414 1.00 89.31 145 ALA A C 1
ATOM 1145 O O . ALA A 1 145 ? -11.378 -7.894 2.493 1.00 89.31 145 ALA A O 1
ATOM 1146 N N . SER A 1 146 ? -12.624 -9.031 3.974 1.00 88.19 146 SER A N 1
ATOM 1147 C CA . SER A 1 146 ? -13.924 -8.486 3.560 1.00 88.19 146 SER A CA 1
ATOM 1148 C C . SER A 1 146 ? -14.006 -6.958 3.648 1.00 88.19 146 SER A C 1
ATOM 1150 O O . SER A 1 146 ? -14.788 -6.348 2.915 1.00 88.19 146 SER A O 1
ATOM 1152 N N . LEU A 1 147 ? -13.169 -6.322 4.476 1.00 89.19 147 LEU A N 1
ATOM 1153 C CA . LEU A 1 147 ? -13.079 -4.866 4.583 1.00 89.19 147 LEU A CA 1
ATOM 1154 C C . LEU A 1 147 ? -12.624 -4.221 3.262 1.00 89.19 147 LEU A C 1
ATOM 1156 O O . LEU A 1 147 ? -13.058 -3.116 2.935 1.00 89.19 147 LEU A O 1
ATOM 1160 N N . PHE A 1 148 ? -11.810 -4.927 2.474 1.00 88.50 148 PHE A N 1
ATOM 1161 C CA . PHE A 1 148 ? -11.202 -4.415 1.242 1.00 88.50 148 PHE A CA 1
ATOM 1162 C C . PHE A 1 148 ? -11.921 -4.854 -0.037 1.00 88.50 148 PHE A C 1
ATOM 1164 O O . PHE A 1 148 ? -11.573 -4.387 -1.119 1.00 88.50 148 PHE A O 1
ATOM 1171 N N . ALA A 1 149 ? -12.962 -5.688 0.061 1.00 77.88 149 ALA A N 1
ATOM 1172 C CA . ALA A 1 149 ? -13.664 -6.248 -1.100 1.00 77.88 149 ALA A CA 1
ATOM 1173 C C . ALA A 1 149 ? -14.236 -5.184 -2.064 1.00 77.88 149 ALA A C 1
ATOM 1175 O O . ALA A 1 149 ? -14.392 -5.441 -3.252 1.00 77.88 149 ALA A O 1
ATOM 1176 N N . HIS A 1 150 ? -14.509 -3.971 -1.571 1.00 66.88 150 HIS A N 1
ATOM 1177 C CA . HIS A 1 150 ? -15.084 -2.869 -2.353 1.00 66.88 150 HIS A CA 1
ATOM 1178 C C . HIS A 1 150 ? -14.034 -1.835 -2.798 1.00 66.88 150 HIS A C 1
ATOM 1180 O O . HIS A 1 150 ? -14.370 -0.873 -3.482 1.00 66.88 150 HIS A O 1
ATOM 1186 N N . ALA A 1 151 ? -12.762 -2.011 -2.420 1.00 60.66 151 ALA A N 1
ATOM 1187 C CA . ALA A 1 151 ? -11.678 -1.086 -2.761 1.00 60.66 151 ALA A CA 1
ATOM 1188 C C . ALA A 1 151 ? -11.159 -1.270 -4.204 1.00 60.66 151 ALA A C 1
ATOM 1190 O O . ALA A 1 151 ? -10.437 -0.421 -4.711 1.00 60.66 151 ALA A O 1
ATOM 1191 N N . SER A 1 152 ? -11.552 -2.357 -4.876 1.00 49.41 152 SER A N 1
ATOM 1192 C CA . SER A 1 152 ? -11.136 -2.727 -6.237 1.00 49.41 152 SER A CA 1
ATOM 1193 C C . SER A 1 152 ? -11.774 -1.890 -7.365 1.00 49.41 152 SER A C 1
ATOM 1195 O O . SER A 1 152 ? -11.483 -2.145 -8.531 1.00 49.41 152 SER A O 1
ATOM 1197 N N . ALA A 1 153 ? -12.666 -0.943 -7.060 1.00 35.28 153 ALA A N 1
ATOM 1198 C CA . ALA A 1 153 ? -13.516 -0.275 -8.055 1.00 35.28 153 ALA A CA 1
ATOM 1199 C C . ALA A 1 153 ? -13.135 1.190 -8.373 1.00 35.28 153 ALA A C 1
ATOM 1201 O O . ALA A 1 153 ? -13.974 1.917 -8.903 1.00 35.28 153 ALA A O 1
ATOM 1202 N N . ALA A 1 154 ? -11.916 1.637 -8.046 1.00 34.22 154 ALA A N 1
ATOM 1203 C CA . ALA A 1 154 ? -11.469 3.023 -8.248 1.00 34.22 154 ALA A CA 1
ATOM 1204 C C . ALA A 1 154 ? -10.329 3.153 -9.268 1.00 34.22 154 ALA A C 1
ATOM 1206 O O . ALA A 1 154 ? -9.355 2.371 -9.173 1.00 34.22 154 ALA A O 1
#

pLDDT: mean 89.08, std 13.81, range [33.69, 97.94]